Protein AF-A0A165J9E2-F1 (afdb_monomer)

Foldseek 3Di:
DPDDDPDPVVVVLVVCVVVVDFPAAAPDPPPRDGHSDPVVSQLVCCVVVVDFPAADPPPPGGDTHSDPVVNVLVVCVVVVDFPAAAPDPVGRDTHSDPVVNVVVVLVVDPPDDDDDDDD

Radius of gyration: 19.22 Å; Cα contacts (8 Å, |Δi|>4): 118; chains: 1; bounding box: 51×39×50 Å

Secondary structure (DSSP, 8-state):
-----SSHHHHHHHHHHHH----EE--STTT--EESSHHHHHHHHHHHH----EE--STT---EESSHHHHHHHTHHHH----EE--STT---EESSHHHHHHHGGGGSTT--------

Solvent-accessible surface area (backbone atoms only — not comparable to full-atom values): 7534 Å² total; per-residue (Å²): 135,92,81,84,66,98,44,70,68,58,44,57,58,51,50,29,71,78,72,63,52,39,89,31,62,51,85,54,87,94,62,83,48,58,21,78,42,64,70,59,37,60,45,51,51,24,74,76,73,66,49,44,87,33,68,48,89,52,90,98,40,90,55,60,20,57,41,67,67,59,40,61,56,52,54,28,72,79,70,67,49,44,88,34,67,52,86,52,90,93,39,89,57,61,23,76,40,63,70,60,41,60,57,53,56,46,72,73,40,87,91,58,76,78,95,69,90,74,134

pLDDT: mean 94.17, std 5.66, range [65.62, 98.25]

Mean predicted aligned error: 5.18 Å

Sequence (119 aa):
CQKPFSRKSDLARHKRIHTGERPFPCPYPGCGKAFIQRSALTVHSRVHSGERPHNCEYPGCDKTFGDSSSLARHRRTHTGRRPYQCSEPECEKTFTRRTTLNRHMLTHKPGYVPDVCVP

Nearest PDB structures (foldseek):
  6b0r-assembly1_D  TM=8.479E-01  e=4.148E-11  Homo sapiens
  6wmi-assembly2_D  TM=8.466E-01  e=3.621E-11  Homo sapiens
  6blw-assembly1_A  TM=8.027E-01  e=1.419E-09  Homo sapiens
  6jnm-assembly1_A  TM=7.979E-01  e=2.008E-08  Arabidopsis thaliana
  1tf6-assembly1_A  TM=8.362E-01  e=1.890E-07  Xenopus laevis

Structure (mmCIF, N/CA/C/O backbone):
data_AF-A0A165J9E2-F1
#
_entry.id   AF-A0A165J9E2-F1
#
loop_
_atom_site.group_PDB
_atom_site.id
_atom_site.type_symbol
_atom_site.label_atom_id
_atom_site.label_alt_id
_atom_site.label_comp_id
_atom_site.label_asym_id
_atom_site.label_entity_id
_atom_site.label_seq_id
_atom_site.pdbx_PDB_ins_code
_atom_site.Cartn_x
_atom_site.Cartn_y
_atom_site.Cartn_z
_atom_site.occupancy
_atom_site.B_iso_or_equiv
_atom_site.auth_seq_id
_atom_site.auth_comp_id
_atom_site.auth_asym_id
_atom_site.auth_atom_id
_atom_site.pdbx_PDB_model_num
ATOM 1 N N . CYS A 1 1 ? -18.394 9.620 -8.292 1.00 82.06 1 CYS A N 1
ATOM 2 C CA . CYS A 1 1 ? -17.942 8.251 -8.651 1.00 82.06 1 CYS A CA 1
ATOM 3 C C . CYS A 1 1 ? -19.176 7.402 -8.982 1.00 82.06 1 CYS A C 1
ATOM 5 O O . CYS A 1 1 ? -20.172 7.576 -8.294 1.00 82.06 1 CYS A O 1
ATOM 7 N N . GLN A 1 2 ? -19.131 6.526 -9.994 1.00 90.94 2 GLN A N 1
ATOM 8 C CA . GLN A 1 2 ? -20.272 5.699 -10.444 1.00 90.94 2 GLN A CA 1
ATOM 9 C C . GLN A 1 2 ? -20.107 4.213 -10.060 1.00 90.94 2 GLN A C 1
ATOM 11 O O . GLN A 1 2 ? -20.401 3.316 -10.841 1.00 90.94 2 GLN A O 1
ATOM 16 N N . LYS A 1 3 ? -19.557 3.926 -8.871 1.00 93.81 3 LYS A N 1
ATOM 17 C CA . LYS A 1 3 ? -19.332 2.537 -8.441 1.00 93.81 3 LYS A CA 1
ATOM 18 C C . LYS A 1 3 ? -20.646 1.884 -7.981 1.00 93.81 3 LYS A C 1
ATOM 20 O O . LYS A 1 3 ? -21.254 2.413 -7.050 1.00 93.81 3 LYS A O 1
ATOM 25 N N . PRO A 1 4 ? -21.055 0.741 -8.562 1.00 95.25 4 PRO A N 1
ATOM 26 C CA . PRO A 1 4 ? -22.201 -0.020 -8.076 1.00 95.25 4 PRO A CA 1
ATOM 27 C C . PRO A 1 4 ? -21.828 -0.855 -6.840 1.00 95.25 4 PRO A C 1
ATOM 29 O O . PRO A 1 4 ? -20.684 -1.289 -6.690 1.00 95.25 4 PRO A O 1
ATOM 32 N N . PHE A 1 5 ? -22.805 -1.105 -5.965 1.00 96.69 5 PHE A N 1
ATOM 33 C CA . PHE A 1 5 ? -22.655 -1.950 -4.775 1.00 96.69 5 PHE A CA 1
ATOM 34 C C . PHE A 1 5 ? -23.851 -2.888 -4.649 1.00 96.69 5 PHE A C 1
ATOM 36 O O . PHE A 1 5 ? -24.992 -2.445 -4.728 1.00 96.69 5 PHE A O 1
ATOM 43 N N . SER A 1 6 ? -23.590 -4.172 -4.402 1.00 96.50 6 SER A N 1
ATOM 44 C CA . SER A 1 6 ? -24.635 -5.184 -4.201 1.00 96.50 6 SER A CA 1
ATOM 45 C C . SER A 1 6 ? -25.231 -5.168 -2.791 1.00 96.50 6 SER A C 1
ATOM 47 O O . SER A 1 6 ? -26.328 -5.677 -2.584 1.00 96.50 6 SER A O 1
ATOM 49 N N . ARG A 1 7 ? -24.534 -4.579 -1.806 1.00 97.75 7 ARG A N 1
ATOM 50 C CA . ARG A 1 7 ? -25.003 -4.466 -0.416 1.00 97.75 7 ARG A CA 1
ATOM 51 C C . ARG A 1 7 ? -25.000 -3.019 0.061 1.00 97.75 7 ARG A C 1
ATOM 53 O O . ARG A 1 7 ? -24.048 -2.272 -0.171 1.00 97.75 7 ARG A O 1
ATOM 60 N N . LYS A 1 8 ? -26.031 -2.647 0.830 1.00 96.56 8 LYS A N 1
ATOM 61 C CA . LYS A 1 8 ? -26.142 -1.315 1.453 1.00 96.56 8 LYS A CA 1
ATOM 62 C C . LYS A 1 8 ? -24.975 -1.010 2.398 1.00 96.56 8 LYS A C 1
ATOM 64 O O . LYS A 1 8 ? -24.482 0.113 2.407 1.00 96.56 8 LYS A O 1
ATOM 69 N N . SER A 1 9 ? -24.501 -2.003 3.154 1.00 95.38 9 SER A N 1
ATOM 70 C CA . SER A 1 9 ? -23.347 -1.864 4.054 1.00 95.38 9 SER A CA 1
ATOM 71 C C . SER A 1 9 ? -22.054 -1.536 3.302 1.00 95.38 9 SER A C 1
ATOM 73 O O . SER A 1 9 ? -21.269 -0.702 3.755 1.00 95.38 9 SER A O 1
ATOM 75 N N . ASP A 1 10 ? -21.856 -2.129 2.123 1.00 96.25 10 ASP A N 1
ATOM 76 C CA . ASP A 1 10 ? -20.703 -1.853 1.266 1.00 96.25 10 ASP A CA 1
ATOM 77 C C . ASP A 1 10 ? -20.745 -0.426 0.713 1.00 96.25 10 ASP A C 1
ATOM 79 O O . ASP A 1 10 ? -19.728 0.271 0.755 1.00 96.25 10 ASP A O 1
ATOM 83 N N . LEU A 1 11 ? -21.925 0.043 0.287 1.00 96.50 11 LEU A N 1
ATOM 84 C CA . LEU A 1 11 ? -22.134 1.433 -0.124 1.00 96.50 11 LEU A CA 1
ATOM 85 C C . LEU A 1 11 ? -21.890 2.411 1.035 1.00 96.50 11 LEU A C 1
ATOM 87 O O . LEU A 1 11 ? -21.179 3.398 0.858 1.00 96.50 11 LEU A O 1
ATOM 91 N N . ALA A 1 12 ? -22.447 2.149 2.220 1.00 95.25 12 ALA A N 1
ATOM 92 C CA . ALA A 1 12 ? -22.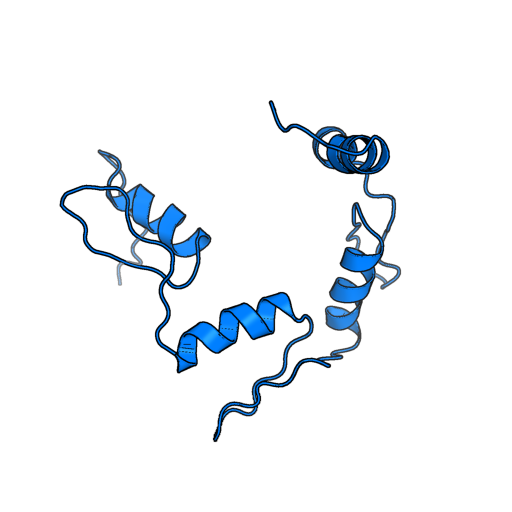262 3.004 3.394 1.00 95.25 12 ALA A CA 1
ATOM 93 C C . ALA A 1 12 ? -20.777 3.122 3.768 1.00 95.25 12 ALA A C 1
ATOM 95 O O . ALA A 1 12 ? -20.252 4.222 3.936 1.00 95.25 12 ALA A O 1
ATOM 96 N N . ARG A 1 13 ? -20.062 1.993 3.791 1.00 95.75 13 ARG A N 1
ATOM 97 C CA . ARG A 1 13 ? -18.610 1.968 3.986 1.00 95.75 13 ARG A CA 1
ATOM 98 C C . ARG A 1 13 ? -17.863 2.721 2.885 1.00 95.75 13 ARG A C 1
ATOM 100 O O . ARG A 1 13 ? -16.892 3.409 3.181 1.00 95.75 13 ARG A O 1
ATOM 107 N N . HIS A 1 14 ? -18.284 2.594 1.629 1.00 96.44 14 HIS A N 1
ATOM 108 C CA . HIS A 1 14 ? -17.669 3.315 0.518 1.00 96.44 14 HIS A CA 1
ATOM 109 C C . HIS A 1 14 ? -17.847 4.832 0.635 1.00 96.44 14 HIS A C 1
ATOM 111 O O . HIS A 1 14 ? -16.901 5.565 0.351 1.00 96.44 14 HIS A O 1
ATOM 117 N N . LYS A 1 15 ? -19.012 5.311 1.094 1.00 96.56 15 LYS A N 1
ATOM 118 C CA . LYS A 1 15 ? -19.275 6.747 1.287 1.00 96.56 15 LYS A CA 1
ATOM 119 C C . LYS A 1 15 ? -18.244 7.420 2.198 1.00 96.56 15 LYS A C 1
ATOM 121 O O . LYS A 1 15 ? -17.880 8.560 1.929 1.00 96.56 15 LYS A O 1
ATOM 126 N N . ARG A 1 16 ? -17.688 6.694 3.176 1.00 97.06 16 ARG A N 1
ATOM 127 C CA . ARG A 1 16 ? -16.605 7.181 4.052 1.00 97.06 16 ARG A CA 1
ATOM 128 C C . ARG A 1 16 ? -15.345 7.627 3.307 1.00 97.06 16 ARG A C 1
ATOM 130 O O . ARG A 1 16 ? -14.580 8.432 3.819 1.00 97.06 16 ARG A O 1
ATOM 137 N N . ILE A 1 17 ? -15.120 7.129 2.089 1.00 96.00 17 ILE A N 1
ATOM 138 C CA . ILE A 1 17 ? -14.009 7.585 1.240 1.00 96.00 17 ILE A CA 1
ATOM 139 C C . ILE A 1 17 ? -14.233 9.031 0.784 1.00 96.00 17 ILE A C 1
ATOM 141 O O . ILE A 1 17 ? -13.270 9.784 0.702 1.00 96.00 17 ILE A O 1
ATOM 145 N N . HIS A 1 18 ? -15.483 9.415 0.510 1.00 96.00 18 HIS A N 1
ATOM 146 C CA . HIS A 1 18 ? -15.835 10.767 0.065 1.00 96.00 18 HIS A CA 1
ATOM 147 C C . HIS A 1 18 ? -15.925 11.744 1.233 1.00 96.00 18 HIS A C 1
ATOM 149 O O . HIS A 1 18 ? -15.523 12.890 1.094 1.00 96.00 18 HIS A O 1
ATOM 155 N N . THR A 1 19 ? -16.425 11.293 2.387 1.00 96.31 19 THR A N 1
ATOM 156 C CA . THR A 1 19 ? -16.533 12.146 3.582 1.00 96.31 19 THR A CA 1
ATOM 157 C C . THR A 1 19 ? -15.225 12.260 4.363 1.00 96.31 19 THR A C 1
ATOM 159 O O . THR A 1 19 ? -15.091 13.138 5.205 1.00 96.31 19 THR A O 1
ATOM 162 N N . GLY A 1 20 ? -14.269 11.356 4.130 1.00 95.62 20 GLY A N 1
ATOM 163 C CA . GLY A 1 20 ? -13.031 11.274 4.905 1.00 95.62 20 GLY A CA 1
ATOM 164 C C . GLY A 1 20 ? -13.198 10.651 6.296 1.00 95.62 20 GLY A C 1
ATOM 165 O O . GLY A 1 20 ? -12.211 10.542 7.024 1.00 95.62 20 GLY A O 1
ATOM 166 N N . GLU A 1 21 ? -14.404 10.202 6.659 1.00 97.06 21 GLU A N 1
ATOM 167 C CA . GLU A 1 21 ? -14.696 9.580 7.951 1.00 97.06 21 GLU A CA 1
ATOM 168 C C . GLU A 1 21 ? -13.834 8.324 8.162 1.00 97.06 21 GLU A C 1
ATOM 170 O O . GLU A 1 21 ? -13.861 7.370 7.378 1.00 97.06 21 GLU A O 1
ATOM 175 N N . ARG A 1 22 ? -13.072 8.298 9.258 1.00 97.06 22 ARG A N 1
ATOM 176 C CA . ARG A 1 22 ? -12.168 7.194 9.609 1.00 97.06 22 ARG A CA 1
ATOM 177 C C . ARG A 1 22 ? -12.428 6.740 11.047 1.00 97.06 22 ARG A C 1
ATOM 179 O O . ARG A 1 22 ? -11.688 7.133 11.943 1.00 97.06 22 ARG A O 1
ATOM 186 N N . PRO A 1 23 ? -13.455 5.902 11.282 1.00 96.81 23 PRO A N 1
ATOM 187 C CA . PRO A 1 23 ? -13.909 5.558 12.635 1.00 96.81 23 PRO A CA 1
ATOM 188 C C . PRO A 1 23 ? -12.924 4.732 13.462 1.00 96.81 23 PRO A C 1
ATOM 190 O O . PRO A 1 23 ? -13.168 4.490 14.639 1.00 96.81 23 PRO A O 1
ATOM 193 N N . PHE A 1 24 ? -11.854 4.230 12.848 1.00 98.19 24 PHE A N 1
ATOM 194 C CA . PHE A 1 24 ? -10.912 3.319 13.487 1.00 98.19 24 PHE A CA 1
ATOM 195 C C . PHE A 1 24 ? -9.542 3.995 13.627 1.00 98.19 24 PHE A C 1
ATOM 197 O O . PHE A 1 24 ? -8.673 3.767 12.778 1.00 98.19 24 PHE A O 1
ATOM 204 N N . PRO A 1 25 ? -9.344 4.856 14.642 1.00 98.00 25 PRO A N 1
ATOM 205 C CA . PRO A 1 25 ? -8.049 5.460 14.922 1.00 98.00 25 PRO A CA 1
ATOM 206 C C . PRO A 1 25 ? -7.052 4.417 15.436 1.00 98.00 25 PRO A C 1
ATOM 208 O O . PRO A 1 25 ? -7.417 3.453 16.109 1.00 98.00 25 PRO A O 1
ATOM 211 N N . CYS A 1 26 ? -5.780 4.613 15.104 1.00 98.25 26 CYS A N 1
ATOM 212 C CA . CYS A 1 26 ? -4.682 3.845 15.661 1.00 98.25 26 CYS A CA 1
ATOM 213 C C . CYS A 1 26 ? -4.452 4.275 17.114 1.00 98.25 26 CYS A C 1
ATOM 215 O O . CYS A 1 26 ? -4.244 5.464 17.349 1.00 98.25 26 CYS A O 1
ATOM 217 N N . PRO A 1 27 ? -4.452 3.338 18.078 1.00 97.06 27 PRO A N 1
ATOM 218 C CA . PRO A 1 27 ? -4.227 3.671 19.481 1.00 97.06 27 PRO A CA 1
ATOM 219 C C . PRO A 1 27 ? -2.749 3.940 19.801 1.00 97.06 27 PRO A C 1
ATOM 221 O O . PRO A 1 27 ? -2.440 4.347 20.914 1.00 97.06 27 PRO A O 1
ATOM 224 N N . TYR A 1 28 ? -1.827 3.693 18.860 1.00 97.75 28 TYR A N 1
ATOM 225 C CA . TYR A 1 28 ? -0.398 3.868 19.099 1.00 97.75 28 TYR A CA 1
ATOM 226 C C . TYR A 1 28 ? -0.046 5.359 19.270 1.00 97.75 28 TYR A C 1
ATOM 228 O O . TYR A 1 28 ? -0.308 6.147 18.347 1.00 97.75 28 TYR A O 1
ATOM 236 N N . PRO A 1 29 ? 0.570 5.757 20.402 1.00 96.81 29 PRO A N 1
ATOM 237 C CA . PRO A 1 29 ? 0.928 7.147 20.669 1.00 96.81 29 PRO A CA 1
ATOM 238 C C . PRO A 1 29 ? 1.787 7.752 19.552 1.00 96.81 29 PRO A C 1
ATOM 240 O O . PRO A 1 29 ? 2.731 7.133 19.068 1.00 96.81 29 PRO A O 1
ATOM 243 N N . GLY A 1 30 ? 1.437 8.959 19.103 1.00 96.25 30 GLY A N 1
ATOM 244 C CA . GLY A 1 30 ? 2.155 9.665 18.034 1.00 96.25 30 GLY A CA 1
ATOM 245 C C . GLY A 1 30 ? 1.898 9.159 16.607 1.00 96.25 30 GLY A C 1
ATOM 246 O O . GLY A 1 30 ? 2.402 9.758 15.662 1.00 96.25 30 GLY A O 1
ATOM 247 N N . CYS A 1 31 ? 1.099 8.101 16.397 1.00 97.00 31 CYS A N 1
ATOM 248 C CA . CYS A 1 31 ? 0.818 7.606 15.044 1.00 97.00 31 CYS A CA 1
ATOM 249 C C . CYS A 1 31 ? -0.191 8.483 14.285 1.00 97.00 31 CYS A C 1
ATOM 251 O O . CYS A 1 31 ? -0.030 8.720 13.087 1.00 97.00 31 CYS A O 1
ATOM 253 N N . GLY A 1 32 ? -1.267 8.916 14.955 1.00 95.56 32 GLY A N 1
ATOM 254 C CA . GLY A 1 32 ? -2.312 9.785 14.388 1.00 95.56 32 GLY A CA 1
ATOM 255 C C . GLY A 1 32 ? -3.107 9.203 13.206 1.00 95.56 32 GLY A C 1
ATOM 256 O O . GLY A 1 32 ? -4.018 9.850 12.693 1.00 95.56 32 GLY A O 1
ATOM 257 N N . LYS A 1 33 ? -2.793 7.987 12.738 1.00 97.81 33 LYS A N 1
ATOM 258 C CA . LYS A 1 33 ? -3.462 7.359 11.590 1.00 97.81 33 LYS A CA 1
ATOM 259 C C . LYS A 1 33 ? -4.833 6.822 11.975 1.00 97.81 33 LYS A C 1
ATOM 261 O O . LYS A 1 33 ? -4.991 6.220 13.028 1.00 97.81 33 LYS A O 1
ATOM 266 N N . ALA A 1 34 ? -5.798 6.946 11.068 1.00 97.69 34 ALA A N 1
ATOM 267 C CA . ALA A 1 34 ? -7.129 6.373 11.225 1.00 97.69 34 ALA A CA 1
ATOM 268 C C . ALA A 1 34 ? -7.623 5.696 9.937 1.00 97.69 34 ALA A C 1
ATOM 270 O O . ALA A 1 34 ? -7.269 6.071 8.809 1.00 97.69 34 ALA A O 1
ATOM 271 N N . PHE A 1 35 ? -8.470 4.683 10.102 1.00 97.88 35 PHE A N 1
ATOM 272 C CA . PHE A 1 35 ? -8.901 3.791 9.031 1.00 97.88 35 PHE A CA 1
ATOM 273 C C . PHE A 1 35 ? -10.423 3.769 8.890 1.00 97.88 35 PHE A C 1
ATOM 275 O O . PHE A 1 35 ? -11.170 3.941 9.848 1.00 97.88 35 PHE A O 1
ATOM 282 N N . ILE A 1 36 ? -10.885 3.515 7.664 1.00 97.56 36 ILE A N 1
ATOM 283 C CA . ILE A 1 36 ? -12.311 3.344 7.331 1.00 97.56 36 ILE A CA 1
ATOM 284 C C . ILE A 1 36 ? -12.846 1.995 7.839 1.00 97.56 36 ILE A C 1
ATOM 286 O O . ILE A 1 36 ? -14.049 1.838 8.057 1.00 97.56 36 ILE A O 1
ATOM 290 N N . GLN A 1 37 ? -11.956 1.010 8.008 1.00 96.31 37 GLN A N 1
ATOM 291 C CA . GLN A 1 37 ? -12.280 -0.368 8.376 1.00 96.31 37 GLN A CA 1
ATOM 292 C C . GLN A 1 37 ? -11.386 -0.862 9.511 1.00 96.31 37 GLN A C 1
ATOM 294 O O . GLN A 1 37 ? -10.181 -0.610 9.498 1.00 96.31 37 GLN A O 1
ATOM 299 N N . ARG A 1 38 ? -11.960 -1.655 10.423 1.00 96.44 38 ARG A N 1
ATOM 300 C CA . ARG A 1 38 ? -11.228 -2.297 11.523 1.00 96.44 38 ARG A CA 1
ATOM 301 C C . ARG A 1 38 ? -10.123 -3.233 11.030 1.00 96.44 38 ARG A C 1
ATOM 303 O O . ARG A 1 38 ? -9.021 -3.177 11.548 1.00 96.44 38 ARG A O 1
ATOM 310 N N . SER A 1 39 ? -10.380 -4.032 9.993 1.00 95.00 39 SER A N 1
ATOM 311 C CA . SER A 1 39 ? -9.373 -4.939 9.419 1.00 95.00 39 SER A CA 1
ATOM 312 C C . SER A 1 39 ? -8.129 -4.202 8.913 1.00 95.00 39 SER A C 1
ATOM 314 O O . SER A 1 39 ? -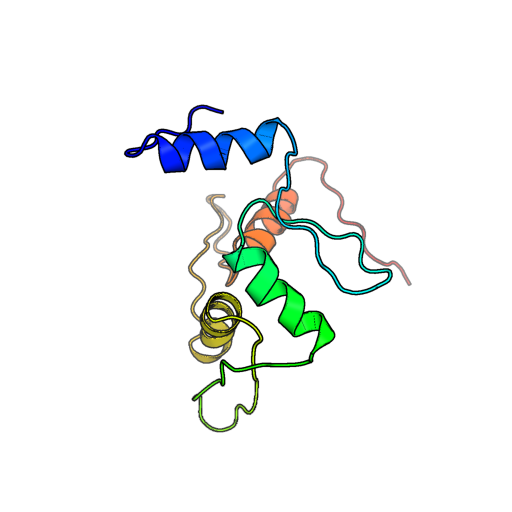7.014 -4.687 9.079 1.00 95.00 39 SER A O 1
ATOM 316 N N . ALA A 1 40 ? -8.302 -3.005 8.343 1.00 96.44 40 ALA A N 1
ATOM 317 C CA . ALA A 1 40 ? -7.187 -2.171 7.910 1.00 96.44 40 ALA A CA 1
ATOM 318 C C . ALA A 1 40 ? -6.379 -1.632 9.101 1.00 96.44 40 ALA A C 1
ATOM 320 O O . ALA A 1 40 ? -5.153 -1.606 9.027 1.00 96.44 40 ALA A O 1
ATOM 321 N N . LEU A 1 41 ? -7.046 -1.267 10.202 1.00 97.62 41 LEU A N 1
ATOM 322 C CA . LEU A 1 41 ? -6.376 -0.905 11.451 1.00 97.62 41 LEU A CA 1
ATOM 323 C C . LEU A 1 41 ? -5.582 -2.090 12.031 1.00 97.62 41 LEU A C 1
ATOM 325 O O . LEU A 1 41 ? -4.426 -1.910 12.393 1.00 97.62 41 LEU A O 1
ATOM 329 N N . THR A 1 42 ? -6.157 -3.295 12.067 1.00 96.62 42 THR A N 1
ATOM 330 C CA . THR A 1 42 ? -5.473 -4.505 12.564 1.00 96.62 42 THR A CA 1
ATOM 331 C C . THR A 1 42 ? -4.224 -4.841 11.752 1.00 96.62 42 THR A C 1
ATOM 333 O O . THR A 1 42 ? -3.188 -5.186 12.306 1.00 96.62 42 THR A O 1
ATOM 336 N N . VAL A 1 43 ? -4.286 -4.723 10.425 1.00 96.56 43 VAL A N 1
ATOM 337 C CA . VAL A 1 43 ? -3.089 -4.904 9.592 1.00 96.56 43 VAL A CA 1
ATOM 338 C C . VAL A 1 43 ? -2.077 -3.788 9.850 1.00 96.56 43 VAL A C 1
ATOM 340 O O . VAL A 1 43 ? -0.880 -4.045 9.921 1.00 96.56 43 VAL A O 1
ATOM 343 N N . HIS A 1 44 ? -2.538 -2.548 10.011 1.00 96.75 44 HIS A N 1
ATOM 344 C CA . HIS A 1 44 ? -1.656 -1.422 10.291 1.00 96.75 44 HIS A CA 1
ATOM 345 C C . HIS A 1 44 ? -0.938 -1.539 11.640 1.00 96.75 44 HIS A C 1
ATOM 347 O O . HIS A 1 44 ? 0.243 -1.203 11.703 1.00 96.75 44 HIS A O 1
ATOM 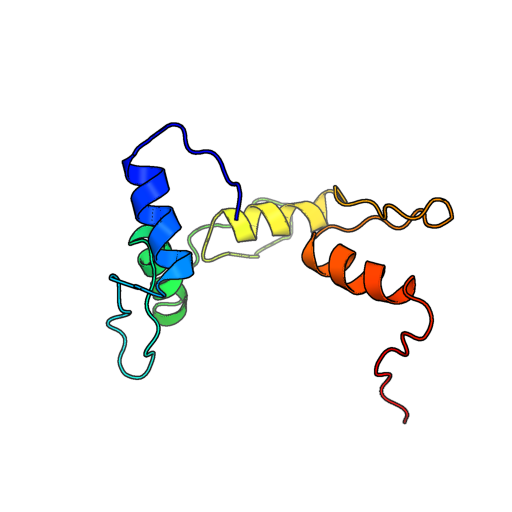353 N N . SER A 1 45 ? -1.595 -2.032 12.696 1.00 96.88 45 SER A N 1
ATOM 354 C CA . SER A 1 45 ? -0.978 -2.151 14.025 1.00 96.88 45 SER A CA 1
ATOM 355 C C . SER A 1 45 ? 0.259 -3.049 14.028 1.00 96.88 45 SER A C 1
ATOM 357 O O . SER A 1 45 ? 1.153 -2.851 14.846 1.00 96.88 45 SER A O 1
ATOM 359 N N . ARG A 1 46 ? 0.374 -3.960 13.055 1.00 96.69 46 ARG A N 1
ATOM 360 C CA . ARG A 1 46 ? 1.568 -4.788 12.836 1.00 96.69 46 ARG A CA 1
ATOM 361 C C . ARG A 1 46 ? 2.823 -3.987 12.492 1.00 96.69 46 ARG A C 1
ATOM 363 O O . ARG A 1 46 ? 3.929 -4.450 12.729 1.00 96.69 46 ARG A O 1
ATOM 370 N N . VAL A 1 47 ? 2.670 -2.767 11.974 1.00 95.88 47 VAL A N 1
ATOM 371 C CA . VAL A 1 47 ? 3.796 -1.843 11.760 1.00 95.88 47 VAL A CA 1
ATOM 372 C C . VAL A 1 47 ? 4.406 -1.398 13.091 1.00 95.88 47 VAL A C 1
ATOM 374 O O . VAL A 1 47 ? 5.599 -1.125 13.140 1.00 95.88 47 VAL A O 1
ATOM 377 N N . HIS A 1 48 ? 3.608 -1.342 14.158 1.00 96.50 48 HIS A N 1
ATOM 378 C CA . HIS A 1 48 ? 4.073 -0.970 15.493 1.00 96.50 48 HIS A CA 1
ATOM 379 C C . HIS A 1 48 ? 4.614 -2.169 16.271 1.00 96.50 48 HIS A C 1
ATOM 381 O O . HIS A 1 48 ? 5.635 -2.043 16.935 1.00 96.50 48 HIS A O 1
ATOM 387 N N . SER A 1 49 ? 3.961 -3.331 16.176 1.00 95.06 49 SER A N 1
ATOM 388 C CA . SER A 1 49 ? 4.416 -4.541 16.875 1.00 95.06 49 SER A CA 1
ATOM 389 C C . SER A 1 49 ? 5.559 -5.278 16.171 1.00 95.06 49 SER A C 1
ATOM 391 O O . SER A 1 49 ? 6.208 -6.115 16.786 1.00 95.06 49 SER A O 1
ATOM 393 N N . GLY A 1 50 ? 5.779 -5.025 14.878 1.00 95.00 50 GLY A N 1
ATOM 394 C CA . GLY A 1 50 ? 6.724 -5.784 14.056 1.00 95.00 50 GLY A CA 1
ATOM 395 C C . GLY A 1 50 ? 6.227 -7.177 13.647 1.00 95.00 50 GLY A C 1
ATOM 396 O O . GLY A 1 50 ? 6.972 -7.924 13.015 1.00 95.00 50 GLY A O 1
ATOM 397 N N . GLU A 1 51 ? 4.979 -7.535 13.963 1.00 96.38 51 GLU A N 1
ATOM 398 C CA . GLU A 1 51 ? 4.401 -8.843 13.639 1.00 96.38 51 GLU A CA 1
ATOM 399 C C . GLU A 1 51 ? 4.305 -9.049 12.115 1.00 96.38 51 GLU A C 1
ATOM 401 O O . GLU A 1 51 ? 3.719 -8.247 11.380 1.00 96.38 51 GLU A O 1
ATOM 406 N N . ARG A 1 52 ? 4.864 -10.154 11.612 1.00 94.94 52 ARG A N 1
ATOM 407 C CA . ARG A 1 52 ? 4.868 -10.489 10.178 1.00 94.94 52 ARG A CA 1
ATOM 408 C C . ARG A 1 52 ? 4.426 -11.938 9.970 1.00 94.94 52 ARG A C 1
ATOM 410 O O . ARG A 1 52 ? 5.259 -12.786 9.672 1.00 94.94 52 ARG A O 1
ATOM 417 N N . PRO A 1 53 ? 3.124 -12.234 10.117 1.00 95.50 53 PRO A N 1
ATOM 418 C CA . PRO A 1 53 ? 2.635 -13.612 10.174 1.00 95.50 53 PRO A CA 1
ATOM 419 C C . PRO A 1 53 ? 2.630 -14.326 8.815 1.00 95.50 53 PRO A C 1
ATOM 421 O O . PRO A 1 53 ? 2.349 -15.517 8.744 1.00 95.50 53 PRO A O 1
ATOM 424 N N . HIS A 1 54 ? 2.893 -13.616 7.715 1.00 96.94 54 HIS A N 1
ATOM 425 C CA . HIS A 1 54 ? 2.824 -14.179 6.371 1.00 96.94 54 HIS A CA 1
ATOM 426 C C . HIS A 1 54 ? 4.226 -14.429 5.812 1.00 96.94 54 HIS A C 1
ATOM 428 O O . HIS A 1 54 ? 4.867 -13.505 5.311 1.00 96.94 54 HIS A O 1
ATOM 434 N N . ASN A 1 55 ? 4.681 -15.678 5.868 1.00 97.19 55 ASN A N 1
ATOM 435 C CA . ASN A 1 55 ? 5.995 -16.097 5.376 1.00 97.19 55 ASN A CA 1
ATOM 436 C C . ASN A 1 55 ? 5.963 -16.434 3.880 1.00 97.19 55 ASN A C 1
ATOM 438 O O . ASN A 1 55 ? 4.951 -16.904 3.355 1.00 97.19 55 ASN A O 1
ATOM 442 N N . CYS A 1 56 ? 7.065 -16.178 3.177 1.00 97.81 56 CYS A N 1
ATOM 443 C CA . CYS A 1 56 ? 7.274 -16.737 1.850 1.00 97.81 56 CYS A CA 1
ATOM 444 C C . CYS A 1 56 ? 7.736 -18.189 1.973 1.00 97.81 56 CYS A C 1
ATOM 446 O O . CYS A 1 56 ? 8.693 -18.472 2.675 1.00 97.81 56 CYS A O 1
ATOM 448 N N . GLU A 1 57 ? 7.072 -19.096 1.264 1.00 96.25 57 GLU A N 1
ATOM 449 C CA . GLU A 1 57 ? 7.418 -20.526 1.238 1.00 96.25 57 GLU A CA 1
ATOM 450 C C . GLU A 1 57 ? 8.303 -20.884 0.031 1.00 96.25 57 GLU A C 1
ATOM 452 O O . GLU A 1 57 ? 8.486 -22.053 -0.297 1.00 96.25 57 GLU A O 1
ATOM 457 N N . TYR A 1 58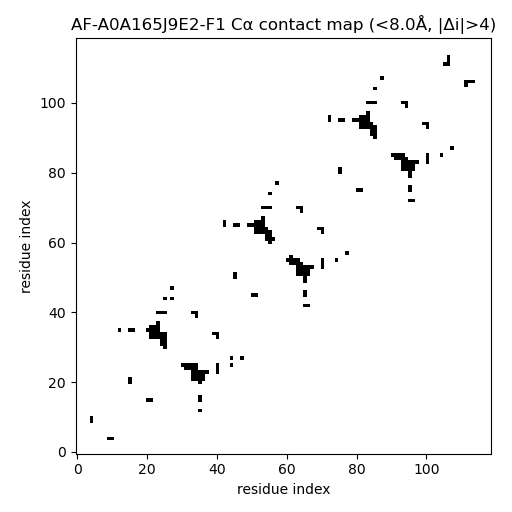 ? 8.816 -19.883 -0.693 1.00 96.94 58 TYR A N 1
ATOM 458 C CA . TYR A 1 58 ? 9.686 -20.134 -1.836 1.00 96.94 58 TYR A CA 1
ATOM 459 C C . TYR A 1 58 ? 11.081 -20.569 -1.351 1.00 96.94 58 TYR A C 1
ATOM 461 O O . TYR A 1 58 ? 11.653 -19.868 -0.513 1.00 96.94 58 TYR A O 1
ATOM 469 N N . PRO A 1 59 ? 11.662 -21.664 -1.882 1.00 96.56 59 PRO A N 1
ATOM 470 C CA . PRO A 1 59 ? 12.973 -22.149 -1.451 1.00 96.56 59 PRO A CA 1
ATOM 471 C C . PRO A 1 59 ? 14.060 -21.067 -1.528 1.00 96.56 59 PRO A C 1
ATOM 473 O O . PRO A 1 59 ? 14.204 -20.393 -2.550 1.00 96.56 59 PRO A O 1
ATOM 476 N N . GLY A 1 60 ? 14.815 -20.890 -0.440 1.00 95.69 60 GLY A N 1
ATOM 477 C CA . GLY A 1 60 ? 15.855 -19.860 -0.334 1.00 95.69 60 GLY A CA 1
ATOM 478 C C . GLY A 1 60 ? 15.327 -18.429 -0.162 1.00 95.69 60 GLY A C 1
ATOM 479 O O . GLY A 1 60 ? 16.060 -17.474 -0.422 1.00 95.69 60 GLY A O 1
ATOM 480 N N . CYS A 1 61 ? 14.058 -18.247 0.230 1.00 96.94 61 CYS A N 1
ATOM 481 C CA . CYS A 1 61 ? 13.484 -16.933 0.509 1.00 96.94 61 CYS A CA 1
ATOM 482 C C . CYS A 1 61 ? 12.896 -16.827 1.921 1.00 96.94 61 CYS A C 1
ATOM 484 O O . CYS A 1 61 ? 11.775 -17.253 2.167 1.00 96.94 61 CYS A O 1
ATOM 486 N N . ASP A 1 62 ? 13.582 -16.099 2.801 1.00 95.62 62 ASP A N 1
ATOM 487 C CA . ASP A 1 62 ? 13.162 -15.916 4.202 1.00 95.62 62 ASP A CA 1
ATOM 488 C C . ASP A 1 62 ? 12.311 -14.652 4.428 1.00 95.62 62 ASP A C 1
ATOM 490 O O . ASP A 1 62 ? 12.261 -14.072 5.516 1.00 95.62 62 ASP A O 1
ATOM 494 N N . LYS A 1 63 ? 11.657 -14.141 3.377 1.00 97.25 63 LYS A N 1
ATOM 495 C CA . LYS A 1 63 ? 10.908 -12.878 3.464 1.00 97.25 63 LYS A CA 1
ATOM 496 C C . LYS A 1 63 ? 9.550 -13.079 4.128 1.00 97.25 63 LYS A C 1
ATOM 498 O O . LYS A 1 63 ? 8.722 -13.854 3.657 1.00 97.25 63 LYS A O 1
ATOM 503 N N . THR A 1 64 ? 9.274 -12.265 5.143 1.00 97.06 64 THR A N 1
ATOM 504 C CA . THR A 1 64 ? 8.004 -12.263 5.882 1.00 97.06 64 THR A CA 1
ATOM 505 C C . THR A 1 64 ? 7.232 -10.957 5.673 1.00 97.06 64 THR A C 1
ATOM 507 O O . THR A 1 64 ? 7.807 -9.900 5.380 1.00 97.06 64 THR A O 1
ATOM 510 N N . PHE A 1 65 ? 5.907 -10.988 5.808 1.00 96.62 65 PHE A N 1
ATOM 511 C CA . PHE A 1 65 ? 5.021 -9.859 5.513 1.00 96.62 65 PHE A CA 1
ATOM 512 C C . PHE A 1 65 ? 3.958 -9.672 6.596 1.00 96.62 65 PHE A C 1
ATOM 514 O O . PHE A 1 65 ? 3.420 -10.630 7.146 1.00 96.62 65 PHE A O 1
ATOM 521 N N . GLY A 1 66 ? 3.619 -8.408 6.860 1.00 95.19 66 GLY A N 1
ATOM 522 C CA . GLY A 1 66 ? 2.550 -8.030 7.787 1.00 95.19 66 GLY A CA 1
ATOM 523 C C . GLY A 1 66 ? 1.142 -8.306 7.253 1.00 95.19 66 GLY A C 1
ATOM 524 O O . GLY A 1 66 ? 0.190 -8.288 8.021 1.00 95.19 66 GLY A O 1
ATOM 525 N N . ASP A 1 67 ? 0.975 -8.579 5.956 1.00 95.25 67 ASP A N 1
ATOM 526 C CA . ASP A 1 67 ? -0.325 -8.884 5.354 1.00 95.25 67 ASP A CA 1
ATOM 527 C C . ASP A 1 67 ? -0.212 -9.833 4.148 1.00 95.25 67 ASP A C 1
ATOM 529 O O . ASP A 1 67 ? 0.808 -9.881 3.450 1.00 95.25 67 ASP A O 1
ATOM 533 N N . SER A 1 68 ? -1.290 -10.575 3.888 1.00 95.56 68 SER A N 1
ATOM 534 C CA . SER A 1 68 ? -1.355 -11.585 2.826 1.00 95.56 68 SER A CA 1
ATOM 535 C C . SER A 1 68 ? -1.289 -10.995 1.415 1.00 95.56 68 SER A C 1
ATOM 537 O O . SER A 1 68 ? -0.749 -11.627 0.506 1.00 95.56 68 SER A O 1
ATOM 539 N N . SER A 1 69 ? -1.789 -9.774 1.207 1.00 94.00 69 SER A N 1
ATOM 540 C CA . SER A 1 69 ? -1.760 -9.114 -0.104 1.00 94.00 69 SER A CA 1
ATOM 541 C C . SER A 1 69 ? -0.335 -8.713 -0.490 1.00 94.00 69 SER A C 1
ATOM 543 O O . SER A 1 69 ? 0.061 -8.839 -1.655 1.00 94.00 69 SER A O 1
ATOM 545 N N . SER A 1 70 ? 0.461 -8.273 0.484 1.00 95.25 70 SER A N 1
ATOM 546 C CA . SER A 1 70 ? 1.882 -7.982 0.321 1.00 95.25 70 SER A CA 1
ATOM 547 C C . SER A 1 70 ? 2.683 -9.243 -0.002 1.00 95.25 70 SER A C 1
ATOM 549 O O . SER A 1 70 ? 3.468 -9.201 -0.953 1.00 95.25 70 SER A O 1
ATOM 551 N N . LEU A 1 7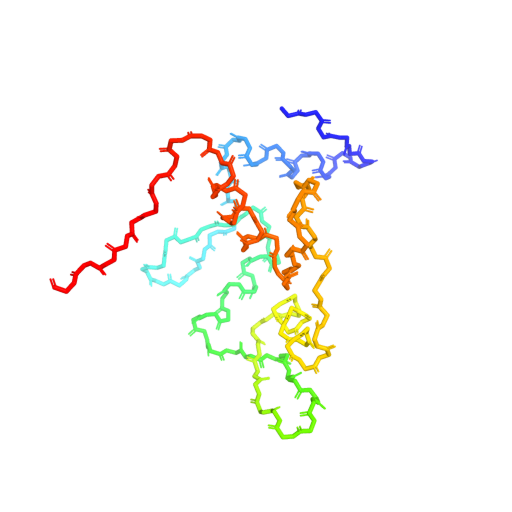1 ? 2.423 -10.366 0.682 1.00 96.75 71 LEU A N 1
ATOM 552 C CA . LEU A 1 71 ? 3.014 -11.66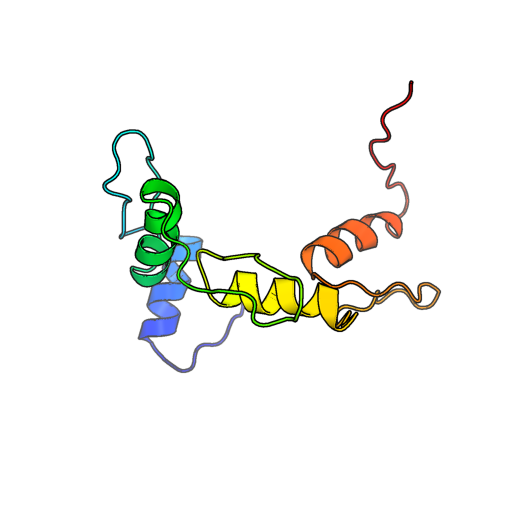6 0.339 1.00 96.75 71 LEU A CA 1
ATOM 553 C C . LEU A 1 71 ? 2.613 -12.114 -1.078 1.00 96.75 71 LEU A C 1
ATOM 555 O O . LEU A 1 71 ? 3.471 -12.449 -1.891 1.00 96.75 71 LEU A O 1
ATOM 559 N N . ALA A 1 72 ? 1.325 -12.061 -1.426 1.00 95.25 72 ALA A N 1
ATOM 560 C CA . ALA A 1 72 ? 0.842 -12.459 -2.752 1.00 95.25 72 ALA A CA 1
ATOM 561 C C . ALA A 1 72 ? 1.463 -11.619 -3.881 1.00 95.25 72 ALA A C 1
ATOM 563 O O . ALA A 1 72 ? 1.772 -12.129 -4.961 1.00 95.25 72 ALA A O 1
ATOM 564 N N . ARG A 1 73 ? 1.677 -10.320 -3.639 1.00 95.31 73 ARG A N 1
ATOM 565 C CA . ARG A 1 73 ? 2.415 -9.449 -4.559 1.00 95.31 73 ARG A CA 1
ATOM 566 C C . ARG A 1 73 ? 3.886 -9.846 -4.639 1.00 95.31 73 ARG A C 1
ATOM 568 O O . ARG A 1 73 ? 4.420 -9.882 -5.743 1.00 95.31 73 ARG A O 1
ATOM 575 N N . HIS A 1 74 ? 4.527 -10.122 -3.507 1.00 96.38 74 HIS A N 1
ATOM 576 C CA . HIS A 1 74 ? 5.919 -10.554 -3.474 1.00 96.38 74 HIS A CA 1
ATOM 577 C C . HIS A 1 74 ? 6.130 -11.865 -4.233 1.00 96.38 74 HIS A C 1
ATOM 579 O O . HIS A 1 74 ? 7.045 -11.928 -5.038 1.00 96.38 74 HIS A O 1
ATOM 585 N N . ARG A 1 75 ? 5.237 -12.853 -4.115 1.00 95.81 75 ARG A N 1
ATOM 586 C CA . ARG A 1 75 ? 5.338 -14.130 -4.852 1.00 95.81 75 ARG A CA 1
ATOM 587 C C . ARG A 1 75 ? 5.462 -13.977 -6.376 1.00 95.81 75 ARG A C 1
ATOM 589 O O . ARG A 1 75 ? 5.987 -14.858 -7.056 1.00 95.81 75 ARG A O 1
ATOM 596 N N . ARG A 1 76 ? 5.031 -12.842 -6.936 1.00 95.69 76 ARG A N 1
ATOM 597 C CA . ARG A 1 76 ? 5.221 -12.515 -8.361 1.00 95.69 76 ARG A CA 1
ATOM 598 C C . ARG A 1 76 ? 6.690 -12.326 -8.743 1.00 95.69 76 ARG A C 1
ATOM 600 O O . ARG A 1 76 ? 7.015 -12.469 -9.913 1.00 95.69 76 ARG A O 1
ATOM 607 N N . THR A 1 77 ? 7.569 -12.015 -7.789 1.00 94.75 77 THR A N 1
ATOM 608 C CA . THR A 1 77 ? 9.011 -11.876 -8.042 1.00 94.75 77 THR A CA 1
ATOM 609 C C . THR A 1 77 ? 9.689 -13.217 -8.269 1.00 94.75 77 THR A C 1
ATOM 611 O O . THR A 1 77 ? 10.664 -13.261 -8.999 1.00 94.75 77 THR A O 1
ATOM 614 N N . HIS A 1 78 ? 9.163 -14.299 -7.693 1.00 95.50 78 HIS A N 1
ATOM 615 C CA . HIS A 1 78 ? 9.685 -15.649 -7.917 1.00 95.50 78 HIS A CA 1
ATOM 616 C C . HIS A 1 78 ? 9.184 -16.252 -9.228 1.00 95.50 78 HIS A C 1
ATOM 618 O O . HIS A 1 78 ? 9.926 -16.895 -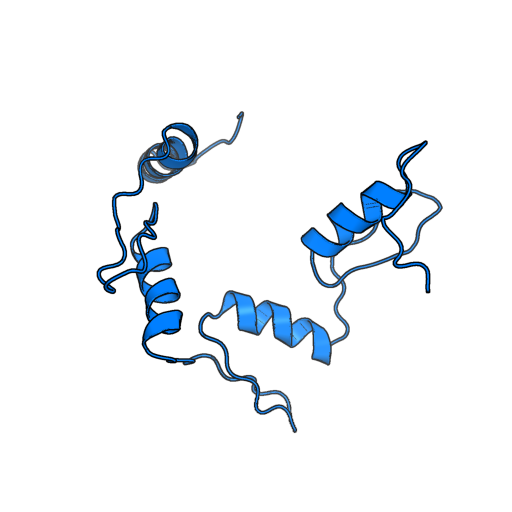9.950 1.00 95.50 78 HIS A O 1
ATOM 624 N N . THR A 1 79 ? 7.917 -16.005 -9.557 1.00 93.38 79 THR A N 1
ATOM 625 C CA . THR A 1 79 ? 7.272 -16.562 -10.759 1.00 93.38 79 THR A CA 1
ATOM 626 C C . THR A 1 79 ? 7.498 -15.732 -12.021 1.00 93.38 79 THR A C 1
ATOM 628 O O . THR A 1 79 ? 7.041 -16.114 -13.090 1.00 93.38 79 THR A O 1
ATOM 631 N N . GLY A 1 80 ? 8.090 -14.538 -11.907 1.00 92.56 80 GLY A N 1
ATOM 632 C CA . GLY A 1 80 ? 8.189 -13.582 -13.014 1.00 92.56 80 GLY A CA 1
ATOM 633 C C . GLY A 1 80 ? 6.844 -13.004 -13.480 1.00 92.56 80 GLY A C 1
ATOM 634 O O . GLY A 1 80 ? 6.801 -12.252 -14.452 1.00 92.56 80 GLY A O 1
ATOM 635 N N . ARG A 1 81 ? 5.727 -13.303 -12.798 1.00 94.56 81 ARG A N 1
ATOM 636 C CA . ARG A 1 81 ? 4.382 -12.924 -13.252 1.00 94.56 81 ARG A CA 1
ATOM 637 C C . ARG A 1 81 ? 4.197 -11.401 -13.299 1.00 94.56 81 ARG A C 1
ATOM 639 O O . ARG A 1 81 ? 4.188 -10.722 -12.266 1.00 94.56 81 ARG A O 1
ATOM 646 N N . ARG A 1 82 ? 3.917 -10.872 -14.492 1.00 93.88 82 ARG A N 1
ATOM 647 C CA . ARG A 1 82 ? 3.693 -9.441 -14.764 1.00 93.88 82 ARG A CA 1
ATOM 648 C C . ARG A 1 82 ? 2.294 -9.182 -15.344 1.00 93.88 82 ARG A C 1
ATOM 650 O O . ARG A 1 82 ? 2.151 -9.007 -16.545 1.00 93.88 82 ARG A O 1
ATOM 657 N N . PRO A 1 83 ? 1.239 -9.155 -14.508 1.00 94.81 83 PRO A N 1
ATOM 658 C CA . PRO A 1 83 ? -0.145 -9.144 -14.987 1.00 94.81 83 PRO A CA 1
ATOM 659 C C . PRO A 1 83 ? -0.622 -7.784 -15.521 1.00 94.81 83 PRO A C 1
ATOM 661 O O . PRO A 1 83 ? -1.787 -7.654 -15.879 1.00 94.81 83 PRO A O 1
ATOM 664 N N . TYR A 1 84 ? 0.218 -6.747 -15.495 1.00 96.44 84 TYR A N 1
ATOM 665 C CA . TYR A 1 84 ? -0.165 -5.402 -15.914 1.00 96.44 84 TYR A CA 1
ATOM 666 C C . TYR A 1 84 ? 0.609 -5.018 -17.170 1.00 96.44 84 TYR A C 1
ATOM 668 O O . TYR A 1 84 ? 1.790 -4.697 -17.073 1.00 96.44 84 TYR A O 1
ATOM 676 N N . GLN A 1 85 ? -0.052 -5.053 -18.321 1.00 96.88 85 GLN A N 1
ATOM 677 C CA . GLN A 1 85 ? 0.515 -4.660 -19.609 1.00 96.88 85 GLN A CA 1
ATOM 678 C C . GLN A 1 85 ? 0.270 -3.172 -19.882 1.00 96.88 85 GLN A C 1
ATOM 680 O O . GLN A 1 85 ? -0.752 -2.625 -19.453 1.00 96.88 85 GLN A O 1
ATOM 685 N N . CYS A 1 86 ? 1.226 -2.521 -20.546 1.00 97.19 86 CYS A N 1
ATOM 686 C CA . CYS A 1 86 ? 1.026 -1.200 -21.128 1.00 97.19 86 CYS A CA 1
ATOM 687 C C . CYS A 1 86 ? -0.089 -1.245 -22.179 1.00 97.19 86 CYS A C 1
ATOM 689 O O . CYS A 1 86 ? -0.207 -2.216 -22.915 1.00 97.19 86 CYS A O 1
ATOM 691 N N . SER A 1 87 ? -0.936 -0.218 -22.209 1.00 95.69 87 SER A N 1
ATOM 692 C CA . SER A 1 87 ? -2.016 -0.122 -23.195 1.00 95.69 87 SER A CA 1
ATOM 693 C C . SER A 1 87 ? -1.590 0.561 -24.492 1.00 95.69 87 SER A C 1
ATOM 695 O O . SER A 1 87 ? -2.382 0.568 -25.427 1.00 95.69 87 SER A O 1
ATOM 697 N N . GLU A 1 88 ? -0.393 1.153 -24.547 1.00 96.00 88 GLU A N 1
ATOM 698 C CA . GLU A 1 88 ? 0.097 1.785 -25.772 1.00 96.00 88 GLU A CA 1
ATOM 699 C C . GLU A 1 88 ? 0.498 0.722 -26.804 1.00 96.00 88 GLU A C 1
ATOM 701 O O . GLU A 1 88 ? 1.275 -0.172 -26.455 1.00 96.00 88 GLU A O 1
ATOM 706 N N . PRO A 1 89 ? 0.020 0.813 -28.061 1.00 92.25 89 PRO A N 1
ATOM 707 C CA . PRO A 1 89 ? 0.246 -0.207 -29.089 1.00 92.25 89 PRO A CA 1
ATOM 708 C C . PRO A 1 89 ? 1.721 -0.510 -29.372 1.00 92.25 89 PRO A C 1
ATOM 710 O O . PRO A 1 89 ? 2.083 -1.665 -29.560 1.00 92.25 89 PRO A O 1
ATOM 713 N N . GLU A 1 90 ? 2.581 0.509 -29.356 1.00 93.69 90 GLU A N 1
ATOM 714 C CA . GLU A 1 90 ? 4.020 0.371 -29.631 1.00 93.69 90 GLU A CA 1
ATOM 715 C C . GLU A 1 90 ? 4.833 -0.011 -28.378 1.00 93.69 90 GLU A C 1
ATOM 717 O O . GLU A 1 90 ? 6.065 -0.033 -28.399 1.00 93.69 90 GLU A O 1
ATOM 722 N N . CYS A 1 91 ? 4.171 -0.295 -27.248 1.00 94.81 91 CYS A N 1
ATOM 723 C CA . CYS A 1 91 ? 4.832 -0.584 -25.983 1.00 94.81 91 CYS A CA 1
ATOM 724 C C . CYS A 1 91 ? 4.457 -1.955 -25.409 1.00 94.81 91 CYS A C 1
ATOM 726 O O . CYS A 1 91 ? 3.423 -2.146 -24.775 1.00 94.81 91 CYS A O 1
ATOM 728 N N . GLU A 1 92 ? 5.393 -2.897 -25.479 1.00 94.88 92 GLU A N 1
ATOM 729 C CA . GLU A 1 92 ? 5.203 -4.262 -24.965 1.00 94.88 92 GLU A CA 1
ATOM 730 C C . GLU A 1 92 ? 5.545 -4.414 -23.468 1.00 94.88 92 GLU A C 1
ATOM 732 O O . GLU A 1 92 ? 5.628 -5.518 -22.920 1.00 94.88 92 GLU A O 1
ATOM 737 N N . LYS A 1 93 ? 5.770 -3.303 -22.752 1.00 96.12 93 LYS A N 1
ATOM 738 C CA . LYS A 1 93 ? 6.225 -3.352 -21.357 1.00 96.12 93 LYS A CA 1
ATOM 739 C C . LYS A 1 93 ? 5.136 -3.903 -20.435 1.00 96.12 93 LYS A C 1
ATOM 741 O O . LYS A 1 93 ? 4.028 -3.374 -20.334 1.00 96.12 93 LYS A O 1
ATOM 746 N N . THR A 1 94 ? 5.501 -4.926 -19.666 1.00 96.81 94 THR A N 1
ATOM 747 C CA . THR A 1 94 ? 4.656 -5.530 -18.627 1.00 96.81 94 THR A CA 1
ATOM 748 C C . THR A 1 94 ? 5.231 -5.299 -17.230 1.00 96.81 94 THR A C 1
ATOM 750 O O . THR A 1 94 ? 6.444 -5.205 -17.033 1.00 96.81 94 THR A O 1
ATOM 753 N N . PHE A 1 95 ? 4.364 -5.232 -16.219 1.00 95.81 95 PHE A N 1
ATOM 754 C CA . PHE A 1 95 ? 4.720 -4.862 -14.850 1.00 95.81 95 PHE A CA 1
ATOM 755 C C . PHE A 1 95 ? 4.116 -5.813 -13.816 1.00 95.81 95 PHE A C 1
ATOM 757 O O . PHE A 1 95 ? 3.013 -6.339 -13.965 1.00 95.81 95 PHE A O 1
ATOM 764 N N . THR A 1 96 ? 4.813 -5.977 -12.691 1.00 94.94 96 THR A N 1
ATOM 765 C CA . THR A 1 96 ? 4.342 -6.774 -11.542 1.00 94.94 96 THR A CA 1
ATOM 766 C C . THR A 1 96 ? 3.292 -6.039 -10.698 1.00 94.94 96 THR A C 1
ATOM 768 O O . THR A 1 96 ? 2.526 -6.672 -9.959 1.00 94.94 96 THR A O 1
ATOM 771 N N . ARG A 1 97 ? 3.236 -4.699 -10.805 1.00 94.50 97 ARG A N 1
ATOM 772 C CA . ARG A 1 97 ? 2.374 -3.794 -10.025 1.00 94.50 97 ARG A CA 1
ATOM 773 C C . ARG A 1 97 ? 1.682 -2.755 -10.912 1.00 94.50 97 ARG A C 1
ATOM 775 O O . ARG A 1 97 ? 2.335 -2.108 -11.725 1.00 94.50 97 ARG A O 1
ATOM 782 N N . ARG A 1 98 ? 0.395 -2.496 -10.641 1.00 94.75 98 ARG A N 1
ATOM 783 C CA . ARG A 1 98 ? -0.394 -1.442 -11.305 1.00 94.75 98 ARG A CA 1
ATOM 784 C C . ARG A 1 98 ? 0.205 -0.050 -11.104 1.00 94.75 98 ARG A C 1
ATOM 786 O O . ARG A 1 98 ? 0.234 0.730 -12.035 1.00 94.75 98 ARG A O 1
ATOM 793 N N . THR A 1 99 ? 0.717 0.256 -9.911 1.00 94.19 99 THR A N 1
ATOM 794 C CA . THR A 1 99 ? 1.341 1.560 -9.622 1.00 94.19 99 THR A CA 1
ATOM 795 C C . THR A 1 99 ? 2.552 1.831 -10.511 1.00 94.19 99 THR A C 1
ATOM 797 O O . THR A 1 99 ? 2.755 2.957 -10.945 1.00 94.19 99 THR A O 1
ATOM 800 N N . THR A 1 100 ? 3.341 0.794 -10.801 1.00 94.88 100 THR A N 1
ATOM 801 C CA . THR A 1 100 ? 4.501 0.906 -11.689 1.00 94.88 100 THR A CA 1
ATOM 802 C C . THR A 1 100 ? 4.062 1.110 -13.133 1.00 94.88 100 THR A C 1
ATOM 804 O O . THR A 1 100 ? 4.620 1.975 -13.794 1.00 94.88 100 THR A O 1
ATOM 807 N N . LEU A 1 101 ? 3.025 0.389 -13.582 1.00 96.50 101 LEU A N 1
ATOM 808 C CA . LEU A 1 101 ? 2.393 0.642 -14.877 1.00 96.50 101 LEU A CA 1
ATOM 809 C C . LEU A 1 101 ? 1.883 2.089 -14.963 1.00 96.50 101 LEU A C 1
ATOM 811 O O . LEU A 1 101 ? 2.245 2.789 -15.890 1.00 96.50 101 LEU A O 1
ATOM 815 N N . ASN A 1 102 ? 1.110 2.569 -13.984 1.00 94.56 102 ASN A N 1
ATOM 816 C CA . ASN A 1 102 ? 0.556 3.928 -14.005 1.00 94.56 102 ASN A CA 1
ATOM 817 C C . ASN A 1 102 ? 1.646 5.003 -14.106 1.00 94.56 102 ASN A C 1
ATOM 819 O O . ASN A 1 102 ? 1.463 5.982 -14.819 1.00 94.56 102 ASN A O 1
ATOM 823 N N . ARG A 1 103 ? 2.776 4.819 -13.410 1.00 93.38 103 ARG A N 1
ATOM 824 C CA . ARG A 1 103 ? 3.931 5.713 -13.546 1.00 93.38 103 ARG A CA 1
ATOM 825 C C . ARG A 1 103 ? 4.561 5.603 -14.931 1.00 93.38 103 ARG A C 1
ATOM 827 O O . ARG A 1 103 ? 4.875 6.622 -15.522 1.00 93.38 103 ARG A O 1
ATOM 834 N N . HIS A 1 104 ? 4.724 4.389 -15.451 1.00 94.19 104 HIS A N 1
ATOM 835 C CA . HIS A 1 104 ? 5.218 4.194 -16.809 1.00 94.19 104 HIS A CA 1
ATOM 836 C C . HIS A 1 104 ? 4.310 4.850 -17.855 1.00 94.19 104 HIS A C 1
ATOM 838 O O . HIS A 1 104 ? 4.828 5.478 -18.759 1.00 94.19 104 HIS A O 1
ATOM 844 N N . MET A 1 105 ? 2.984 4.809 -17.704 1.00 94.25 105 MET A N 1
ATOM 845 C CA . MET A 1 105 ? 2.069 5.474 -18.640 1.00 94.25 105 MET A CA 1
ATOM 846 C C . MET A 1 105 ? 2.308 6.987 -18.752 1.00 94.25 105 MET A C 1
ATOM 848 O O . MET A 1 105 ? 1.900 7.590 -19.737 1.00 94.25 105 MET A O 1
ATOM 852 N N . LEU A 1 106 ? 2.967 7.619 -17.773 1.00 92.62 106 LEU A N 1
ATOM 853 C CA . LEU A 1 106 ? 3.351 9.026 -17.882 1.00 92.62 106 LEU A CA 1
ATOM 854 C C . LEU A 1 106 ? 4.416 9.248 -18.959 1.00 92.62 106 LEU A C 1
ATOM 856 O O . LEU A 1 106 ? 4.389 10.291 -19.594 1.00 92.62 106 LEU A O 1
ATOM 860 N N . THR A 1 107 ? 5.283 8.267 -19.231 1.00 92.50 107 THR A N 1
ATOM 861 C CA . THR A 1 107 ? 6.318 8.380 -20.274 1.00 92.50 107 THR A CA 1
ATOM 862 C C . THR A 1 107 ? 5.748 8.447 -21.684 1.00 92.50 107 THR A C 1
ATOM 864 O O . THR A 1 107 ? 6.461 8.827 -22.600 1.00 92.50 107 THR A O 1
ATOM 867 N N . HIS A 1 108 ? 4.482 8.072 -21.855 1.00 91.81 108 HIS A N 1
ATOM 868 C CA . HIS A 1 108 ? 3.768 8.142 -23.131 1.00 91.81 108 HIS A CA 1
ATOM 869 C C . HIS A 1 108 ? 2.974 9.440 -23.287 1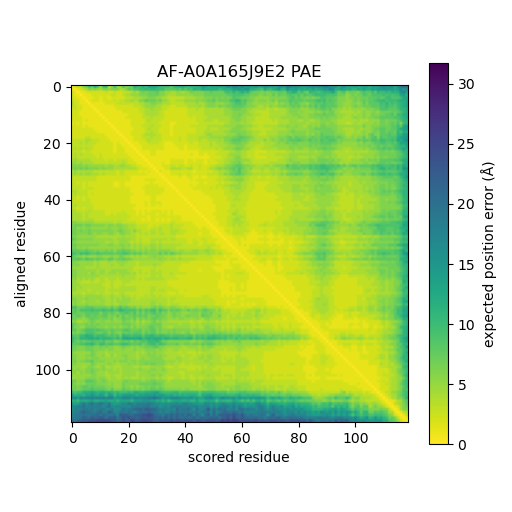.00 91.81 108 HIS A C 1
ATOM 871 O O . HIS A 1 108 ? 2.405 9.697 -24.343 1.00 91.81 108 HIS A O 1
ATOM 877 N N . LYS A 1 109 ? 2.912 10.276 -22.242 1.00 91.12 109 LYS A N 1
ATOM 878 C CA . LYS A 1 109 ? 2.247 11.574 -22.328 1.00 91.12 109 LYS A CA 1
ATOM 879 C C . LYS A 1 109 ? 3.162 12.573 -23.043 1.00 91.12 109 LYS A C 1
ATOM 881 O O . LYS A 1 109 ? 4.287 12.775 -22.580 1.00 91.12 109 LYS A O 1
ATOM 886 N N . PRO A 1 110 ? 2.682 13.248 -24.102 1.00 88.81 110 PRO A N 1
ATOM 887 C CA . PRO A 1 110 ? 3.437 14.314 -24.749 1.00 88.81 110 PRO A CA 1
ATOM 888 C C . PRO A 1 110 ? 3.884 15.372 -23.732 1.00 88.81 110 PRO A C 1
ATOM 890 O O . PRO A 1 110 ? 3.089 15.815 -22.903 1.00 88.81 110 PRO A O 1
ATOM 893 N N . GLY A 1 111 ? 5.162 15.755 -23.779 1.00 84.69 111 GLY A N 1
ATOM 894 C CA . GLY A 1 111 ? 5.737 16.772 -22.893 1.00 84.69 111 GLY A CA 1
ATOM 895 C C . GLY A 1 111 ? 6.061 16.309 -21.467 1.00 84.69 111 GLY A C 1
ATOM 896 O O . GLY A 1 111 ? 6.488 17.128 -20.656 1.00 84.69 111 GLY A O 1
ATOM 897 N N . TYR A 1 112 ? 5.890 15.026 -21.130 1.00 86.38 112 TYR A N 1
ATOM 898 C CA . TYR A 1 112 ? 6.351 14.506 -19.842 1.00 86.38 112 TYR A CA 1
ATOM 899 C C . TYR A 1 112 ? 7.879 14.372 -19.821 1.00 86.38 112 TYR A C 1
ATOM 901 O O . TYR A 1 112 ? 8.448 13.539 -20.525 1.00 86.38 112 TYR A O 1
ATOM 909 N N . VAL A 1 113 ? 8.532 15.157 -18.964 1.00 82.31 113 VAL A N 1
ATOM 910 C CA . VAL A 1 113 ? 9.963 15.040 -18.665 1.00 82.31 113 VAL A CA 1
ATOM 911 C C . VAL A 1 113 ? 10.097 14.397 -17.283 1.00 82.31 113 VAL A C 1
ATOM 913 O O . VAL A 1 113 ? 9.626 14.976 -16.304 1.00 82.31 113 VAL A O 1
ATOM 916 N N . PRO A 1 114 ? 10.658 13.183 -17.168 1.00 79.44 114 PRO A N 1
ATOM 917 C CA . PRO A 1 114 ? 10.891 12.578 -15.867 1.00 79.44 114 PRO A CA 1
ATOM 918 C C . PRO A 1 114 ? 11.979 13.346 -15.113 1.00 79.44 114 PRO A C 1
ATOM 920 O O . PRO A 1 114 ? 12.992 13.716 -15.700 1.00 79.44 114 PRO A O 1
ATOM 923 N N . ASP A 1 115 ? 11.800 13.510 -13.802 1.00 76.62 115 ASP A N 1
ATOM 924 C CA . ASP A 1 115 ? 12.857 14.005 -12.923 1.00 76.62 115 ASP A CA 1
ATOM 925 C C . ASP A 1 115 ? 13.992 12.975 -12.881 1.00 76.62 115 ASP A C 1
ATOM 927 O O . ASP A 1 115 ? 13.916 11.942 -12.205 1.00 76.62 115 ASP A O 1
ATOM 931 N N . VAL A 1 116 ? 15.034 13.230 -13.666 1.00 79.12 116 VAL A N 1
ATOM 932 C CA . VAL A 1 116 ? 16.291 12.487 -13.636 1.00 79.12 116 VAL A CA 1
ATOM 933 C C . VAL A 1 116 ? 17.266 13.229 -12.737 1.00 79.12 116 VAL A C 1
ATOM 935 O O . VAL A 1 116 ? 17.490 14.424 -12.894 1.00 79.12 116 VAL A O 1
ATOM 938 N N . CYS A 1 117 ? 17.852 12.505 -11.785 1.00 70.75 117 CYS A N 1
ATOM 939 C CA . CYS A 1 117 ? 18.997 13.003 -11.039 1.00 70.75 117 CYS A CA 1
ATOM 940 C C . CYS A 1 117 ? 20.164 13.145 -12.027 1.00 70.75 117 CYS A C 1
ATOM 942 O O . CYS A 1 117 ? 20.621 12.147 -12.587 1.00 70.75 117 CYS A O 1
ATOM 944 N N . VAL A 1 118 ? 20.568 14.387 -12.290 1.00 67.44 118 VAL A N 1
ATOM 945 C CA . VAL A 1 118 ? 21.761 14.729 -13.072 1.00 67.44 118 VAL A CA 1
ATOM 946 C C . VAL A 1 118 ? 22.944 14.784 -12.091 1.00 67.44 118 VAL A C 1
ATOM 948 O O . VAL A 1 118 ? 22.740 15.305 -10.991 1.00 67.44 118 VAL A O 1
ATOM 951 N N . PRO A 1 119 ? 24.110 14.193 -12.422 1.00 65.62 119 PRO A N 1
ATOM 952 C CA . PRO A 1 119 ? 25.297 14.239 -11.565 1.00 65.62 119 PRO A CA 1
ATOM 953 C C . PRO A 1 119 ? 25.799 15.663 -11.308 1.00 65.62 119 PRO A C 1
ATOM 955 O O . PRO A 1 119 ? 25.597 16.535 -12.185 1.00 65.62 119 PRO A O 1
#

InterPro domains:
  IPR013087 Zinc finger C2H2-type [PF00096] (1-18)
  IPR013087 Zinc finger C2H2-type [PF00096] (24-48)
  IPR013087 Zinc finger C2H2-type [PF00096] (55-78)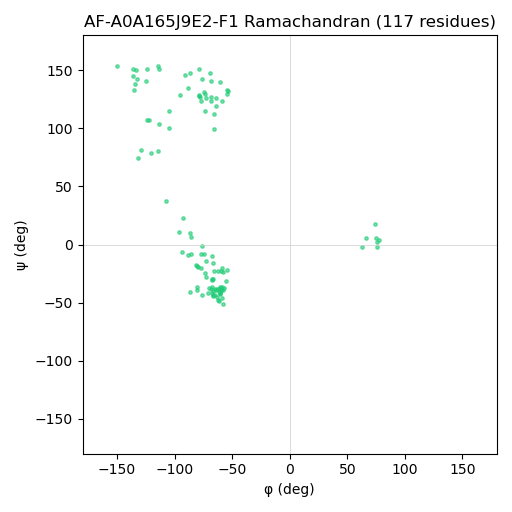
  IPR013087 Zinc finger C2H2-type [PF00096] (84-108)
  IPR013087 Zinc finger C2H2-type [PS00028] (26-48)
  IPR013087 Zinc finger C2H2-type [PS00028] (56-78)
  IPR013087 Zinc finger C2H2-type [PS00028] (86-108)
  IPR013087 Zinc finger C2H2-type [PS50157] (1-23)
  IPR013087 Zinc finger C2H2-type [PS50157] (24-53)
  IPR013087 Zinc finger C2H2-type [PS50157] (54-83)
  IPR013087 Zinc finger C2H2-type [PS50157] (84-108)
  IPR013087 Zinc finger C2H2-type [SM00355] (1-18)
  IPR013087 Zinc finger C2H2-type [SM00355] (24-48)
  IPR013087 Zinc finger C2H2-type [SM00355] (54-78)
  IPR013087 Zinc finger C2H2-type [SM00355] (84-108)
  IPR036236 Zinc finger C2H2 superfamily [SSF57667] (5-65)
  IPR036236 Zinc finger C2H2 superfamily [SSF57667] (64-109)

Organism: NCBI:txid1353952